Protein AF-A0A7S3I5K2-F1 (afdb_monomer_lite)

pLDDT: mean 86.51, std 17.01, range [34.19, 98.44]

Foldseek 3Di:
DDPDPPPPPPPPDPPQQLQAFPVPRHGAEPDDQRFWFAQPQPRDTHGQVVVQVQCPPCVPDFRADPPPRHGTDRDPGSVVGDTPVVSNVVSVVVVVVVVVVVVVD

InterPro domains:
  IPR001841 Zinc finger, RING-type [PS50089] (21-69)
  IPR001841 Zinc finger, RING-type [SM00184] (21-68)
  IPR013083 Zinc finger, RING/FYVE/PHD-type [G3DSA:3.30.40.10] (8-104)
  IPR017907 Zinc finger, RING-type, conserved site [PS00518] (42-51)
  IPR027370 Zinc finger, RING-type, eukaryotic [PF13445] (21-66)
  IPR052667 E3 ubiquitin-protein ligase RING-type [PTHR47156] (11-103)

Radius of gyration: 16.46 Å; chains: 1; bounding box: 39×43×44 Å

Secondary structure (DSSP, 8-state):
--------------TTGGGB-TTT-PBP-SSGGG-EEE-TTT--EEEHHHHHHHHHHTTTS-EE-TTT--EE---SSGGGSPB-HHHHHHHHHHHHHHHHHHHT-

Organism: NCBI:txid182087

Sequence (105 aa):
FRLEIVKSDHKRRNMFEELLCPTCGRQFANSGDLVPRLLPECGHTFCTKCLNEALLKDADQPFFCPEDNVECSRKETAEDFPRNFALIRLAERTIERQRKEQEEQ

Structure (mmCIF, N/CA/C/O backbone):
data_AF-A0A7S3I5K2-F1
#
_entry.id   AF-A0A7S3I5K2-F1
#
loop_
_atom_site.group_PDB
_atom_site.id
_atom_site.type_symbol
_atom_site.label_atom_id
_atom_site.label_alt_id
_atom_site.label_comp_id
_atom_site.label_asym_id
_atom_site.label_entity_id
_atom_site.label_seq_id
_atom_site.pdbx_PDB_ins_code
_atom_site.Cartn_x
_atom_site.Cartn_y
_atom_site.Cartn_z
_atom_site.occupancy
_atom_site.B_iso_or_equiv
_atom_site.auth_seq_id
_atom_site.auth_comp_id
_atom_site.auth_asym_id
_atom_site.auth_atom_id
_atom_site.pdbx_PDB_model_num
ATOM 1 N N . PHE A 1 1 ? -13.547 -32.711 -17.174 1.00 39.22 1 PHE A N 1
ATOM 2 C CA . PHE A 1 1 ? -12.503 -31.851 -16.588 1.00 39.22 1 PHE A CA 1
ATOM 3 C C . PHE A 1 1 ? -12.947 -31.436 -15.197 1.00 39.22 1 PHE A C 1
ATOM 5 O O . PHE A 1 1 ? -13.866 -30.640 -15.064 1.00 39.22 1 PHE A O 1
ATOM 12 N N . ARG A 1 2 ? -12.399 -32.085 -14.167 1.00 40.25 2 ARG A N 1
ATOM 13 C CA . ARG A 1 2 ? -12.717 -31.824 -12.761 1.00 40.25 2 ARG A CA 1
ATOM 14 C C . ARG A 1 2 ? -11.753 -30.737 -12.296 1.00 40.25 2 ARG A C 1
ATOM 16 O O . ARG A 1 2 ? -10.567 -31.011 -12.179 1.00 40.25 2 ARG A O 1
ATOM 23 N N . LEU A 1 3 ? -12.238 -29.509 -12.130 1.00 42.38 3 LEU A N 1
ATOM 24 C CA . LEU A 1 3 ? -11.456 -28.462 -11.479 1.00 42.38 3 LEU A CA 1
ATOM 25 C C . LEU A 1 3 ? -11.366 -28.836 -9.999 1.00 42.38 3 LEU A C 1
ATOM 27 O O . LEU A 1 3 ? -12.356 -28.779 -9.269 1.00 42.38 3 LEU A O 1
ATOM 31 N N . GLU A 1 4 ? -10.199 -29.313 -9.583 1.00 34.19 4 GLU A N 1
ATOM 32 C CA . GLU A 1 4 ? -9.879 -29.487 -8.175 1.00 34.19 4 GLU A CA 1
ATOM 33 C C . GLU A 1 4 ? -9.703 -28.095 -7.572 1.00 34.19 4 GLU A C 1
ATOM 35 O O . GLU A 1 4 ? -8.716 -27.405 -7.814 1.00 34.19 4 GLU A O 1
ATOM 40 N N . ILE A 1 5 ? -10.714 -27.653 -6.826 1.00 51.97 5 ILE A N 1
ATOM 41 C CA . ILE A 1 5 ? -10.616 -26.467 -5.983 1.00 51.97 5 ILE A CA 1
ATOM 42 C C . ILE A 1 5 ? -9.558 -26.790 -4.926 1.00 51.97 5 ILE A C 1
ATOM 44 O O . ILE A 1 5 ? -9.823 -27.531 -3.976 1.00 51.97 5 ILE A O 1
ATOM 48 N N . VAL A 1 6 ? -8.345 -26.276 -5.130 1.00 49.69 6 VAL A N 1
ATOM 49 C CA . VAL A 1 6 ? -7.274 -26.274 -4.132 1.00 49.69 6 VAL A CA 1
ATOM 50 C C . VAL A 1 6 ? -7.854 -25.657 -2.865 1.00 49.69 6 VAL A C 1
ATOM 52 O O . VAL A 1 6 ? -8.276 -24.500 -2.860 1.00 49.69 6 VAL A O 1
ATOM 55 N N . LYS A 1 7 ? -7.933 -26.457 -1.800 1.00 41.69 7 LYS A N 1
ATOM 56 C CA . LYS A 1 7 ? -8.318 -26.003 -0.465 1.00 41.69 7 LYS A CA 1
ATOM 57 C C . LYS A 1 7 ? -7.204 -25.097 0.046 1.00 41.69 7 LYS A C 1
ATOM 59 O O . LYS A 1 7 ? -6.307 -25.550 0.742 1.00 41.69 7 LYS A O 1
ATOM 64 N N . SER A 1 8 ? -7.218 -23.836 -0.368 1.00 44.41 8 SER A N 1
ATOM 65 C CA . SER A 1 8 ? -6.388 -22.819 0.255 1.00 44.41 8 SER A CA 1
ATOM 66 C C . SER A 1 8 ? -7.043 -22.503 1.592 1.00 44.41 8 SER A C 1
ATOM 68 O O . SER A 1 8 ? -8.186 -22.036 1.620 1.00 44.41 8 SER A O 1
ATOM 70 N N . ASP A 1 9 ? -6.361 -22.864 2.677 1.00 46.03 9 ASP A N 1
ATOM 71 C CA . ASP A 1 9 ? -6.742 -22.614 4.061 1.00 46.03 9 ASP A CA 1
ATOM 72 C C . ASP A 1 9 ? -7.090 -21.134 4.261 1.00 46.03 9 ASP A C 1
ATOM 74 O O . ASP A 1 9 ? -6.259 -20.309 4.636 1.00 46.03 9 ASP A O 1
ATOM 78 N N . HIS A 1 10 ? -8.358 -20.787 4.039 1.00 49.03 10 HIS A N 1
ATOM 79 C CA . HIS A 1 10 ? -8.939 -19.517 4.447 1.00 49.03 10 HIS A CA 1
ATOM 80 C C . HIS A 1 10 ? -9.128 -19.572 5.964 1.00 49.03 10 HIS A C 1
ATOM 82 O O . HIS A 1 10 ? -10.245 -19.627 6.484 1.00 49.03 10 HIS A O 1
ATOM 88 N N . LYS A 1 11 ? -7.998 -19.592 6.685 1.00 48.12 11 LYS A N 1
ATOM 89 C CA . LYS A 1 11 ? -7.897 -19.220 8.093 1.00 48.12 11 LYS A CA 1
ATOM 90 C C . LYS A 1 11 ? -8.768 -17.979 8.245 1.00 48.12 11 LYS A C 1
ATOM 92 O O . LYS A 1 11 ? -8.588 -17.043 7.474 1.00 48.12 11 LYS A O 1
ATOM 97 N N . ARG A 1 12 ? -9.765 -18.016 9.136 1.00 48.56 12 ARG A N 1
ATOM 98 C CA . ARG A 1 12 ? -10.659 -16.888 9.454 1.00 48.56 12 ARG A CA 1
ATOM 99 C C . ARG A 1 12 ? -9.797 -15.634 9.636 1.00 48.56 12 ARG A C 1
ATOM 101 O O . ARG A 1 12 ? -9.238 -15.435 10.711 1.00 48.56 12 ARG A O 1
ATOM 108 N N . ARG A 1 13 ? -9.621 -14.850 8.571 1.00 55.03 13 ARG A N 1
ATOM 109 C CA . ARG A 1 13 ? -8.807 -13.642 8.611 1.00 55.03 13 ARG A CA 1
ATOM 110 C C . ARG A 1 13 ? -9.603 -12.642 9.418 1.00 55.03 13 ARG A C 1
ATOM 112 O O . ARG A 1 13 ? -10.793 -12.431 9.168 1.00 55.03 13 ARG A O 1
ATOM 119 N N . ASN A 1 14 ? -8.972 -12.098 10.447 1.00 62.06 14 ASN A N 1
ATOM 120 C CA . ASN A 1 14 ? -9.540 -10.973 11.152 1.00 62.06 14 ASN A CA 1
ATOM 121 C C . ASN A 1 14 ? -9.669 -9.852 10.110 1.00 62.06 14 ASN A C 1
ATOM 123 O O . ASN A 1 14 ? -8.674 -9.487 9.497 1.00 62.06 14 ASN A O 1
ATOM 127 N N . MET A 1 15 ? -10.879 -9.343 9.856 1.00 64.50 15 MET A N 1
ATOM 128 C CA . MET A 1 15 ? -11.151 -8.347 8.798 1.00 64.50 15 MET A CA 1
ATOM 129 C C . MET A 1 15 ? -10.239 -7.107 8.896 1.00 64.50 15 MET A C 1
ATOM 131 O O . MET A 1 15 ? -10.025 -6.394 7.923 1.00 64.50 15 MET A O 1
ATOM 135 N N . PHE A 1 16 ? -9.680 -6.868 10.082 1.00 72.50 16 PHE A N 1
ATOM 136 C CA . PHE A 1 16 ? -8.755 -5.786 10.383 1.00 72.50 16 PHE A CA 1
ATOM 137 C C . PHE A 1 16 ? -7.321 -6.026 9.886 1.00 72.50 16 PHE A C 1
ATOM 139 O O . PHE A 1 16 ? -6.610 -5.051 9.669 1.00 72.50 16 PHE A O 1
ATOM 146 N N . GLU A 1 17 ? -6.893 -7.276 9.676 1.00 81.19 17 GLU A N 1
ATOM 147 C CA . GLU A 1 17 ? -5.545 -7.595 9.170 1.00 81.19 17 GLU A CA 1
ATOM 148 C C . GLU A 1 17 ? -5.341 -7.072 7.744 1.00 81.19 17 GLU A C 1
ATOM 150 O O . GLU A 1 17 ? -4.252 -6.619 7.409 1.00 81.19 17 GLU A O 1
ATOM 155 N N . GLU A 1 18 ? -6.402 -7.034 6.932 1.00 85.62 18 GLU A N 1
ATOM 156 C CA . GLU A 1 18 ? -6.363 -6.493 5.563 1.00 85.62 18 GLU A CA 1
ATOM 157 C C . GLU A 1 18 ? -6.170 -4.965 5.524 1.00 85.62 18 GLU A C 1
ATOM 159 O O . GLU A 1 18 ? -5.870 -4.397 4.475 1.00 85.62 18 GLU A O 1
ATOM 164 N N . LEU A 1 19 ? -6.328 -4.285 6.666 1.00 94.44 19 LEU A N 1
ATOM 165 C CA . LEU A 1 19 ? -6.104 -2.843 6.809 1.00 94.44 19 LEU A CA 1
ATOM 166 C C . LEU A 1 19 ? -4.703 -2.509 7.335 1.00 94.44 19 LEU A C 1
ATOM 168 O O . LEU A 1 19 ? -4.421 -1.338 7.609 1.00 94.44 19 LEU A O 1
ATOM 172 N N . LEU A 1 20 ? -3.837 -3.512 7.491 1.00 95.50 20 LEU A N 1
ATOM 173 C CA . LEU A 1 20 ? -2.459 -3.352 7.934 1.00 95.50 20 LEU A CA 1
ATOM 174 C C . LEU A 1 20 ? -1.503 -3.515 6.753 1.00 95.50 20 LEU A C 1
ATOM 176 O O . LEU A 1 20 ? -1.698 -4.350 5.876 1.00 95.50 20 LEU A O 1
ATOM 180 N N . CYS A 1 21 ? -0.422 -2.741 6.759 1.00 96.75 21 CYS A N 1
ATOM 181 C CA . CYS A 1 21 ? 0.675 -2.952 5.825 1.00 96.75 21 CYS A CA 1
ATOM 182 C C . CYS A 1 21 ? 1.324 -4.324 6.093 1.00 96.75 21 CYS A C 1
ATOM 184 O O . CYS A 1 21 ? 1.798 -4.532 7.214 1.00 96.75 21 CYS A O 1
ATOM 186 N N . PRO A 1 22 ? 1.438 -5.221 5.097 1.00 95.12 22 PRO A N 1
ATOM 187 C CA . PRO A 1 22 ? 1.997 -6.562 5.297 1.00 95.12 22 PRO A CA 1
ATOM 188 C C . PRO A 1 22 ? 3.479 -6.534 5.706 1.00 95.12 22 PRO A C 1
ATOM 190 O O . PRO A 1 22 ? 3.966 -7.460 6.346 1.00 95.12 22 PRO A O 1
ATOM 193 N N . THR A 1 23 ? 4.201 -5.448 5.405 1.00 95.06 23 THR A N 1
ATOM 194 C CA . THR A 1 23 ? 5.620 -5.294 5.763 1.00 95.06 23 THR A CA 1
ATOM 195 C C . THR A 1 23 ? 5.842 -4.801 7.192 1.00 95.06 23 THR A C 1
ATOM 197 O O . THR A 1 23 ? 6.726 -5.304 7.876 1.00 95.06 23 THR A O 1
ATOM 200 N N . CYS A 1 24 ? 5.087 -3.796 7.655 1.00 96.25 24 CYS A N 1
ATOM 201 C CA . CYS A 1 24 ? 5.326 -3.179 8.972 1.00 96.25 24 CYS A CA 1
ATOM 202 C C . CYS A 1 24 ? 4.210 -3.399 9.997 1.00 96.25 24 CYS A C 1
ATOM 204 O O . CYS A 1 24 ? 4.339 -2.938 11.128 1.00 96.25 24 CYS A O 1
ATOM 206 N N . GLY A 1 25 ? 3.100 -4.031 9.611 1.00 94.75 25 GLY A N 1
ATOM 207 C CA . GLY A 1 25 ? 1.948 -4.302 10.474 1.00 94.75 25 GLY A CA 1
ATOM 208 C C . GLY A 1 25 ? 1.180 -3.061 10.941 1.00 94.75 25 GLY A C 1
ATOM 209 O O . GLY A 1 25 ? 0.268 -3.181 11.753 1.00 94.75 25 GLY A O 1
ATOM 210 N N . ARG A 1 26 ? 1.530 -1.859 10.464 1.00 95.62 26 ARG A N 1
ATOM 211 C CA . ARG A 1 26 ? 0.845 -0.613 10.836 1.00 95.62 26 ARG A CA 1
ATOM 212 C C . ARG A 1 26 ? -0.395 -0.399 9.982 1.00 95.62 26 ARG A C 1
ATOM 214 O O . ARG A 1 26 ? -0.383 -0.696 8.788 1.00 95.62 26 ARG A O 1
ATOM 221 N N . GLN A 1 27 ? -1.433 0.155 10.599 1.00 95.62 27 GLN A N 1
ATOM 222 C CA . GLN A 1 27 ? -2.693 0.453 9.932 1.00 95.62 27 GLN A CA 1
ATOM 223 C C . GLN A 1 27 ? -2.512 1.512 8.845 1.00 95.62 27 GLN A C 1
ATOM 225 O O . GLN A 1 27 ? -1.788 2.492 9.032 1.00 95.62 27 GLN A O 1
ATOM 230 N N . PHE A 1 28 ? -3.169 1.307 7.707 1.00 97.44 28 PHE A N 1
ATOM 231 C CA . PHE A 1 28 ? -3.174 2.276 6.620 1.00 97.44 28 PHE A CA 1
ATOM 232 C C . PHE A 1 28 ? -3.869 3.582 7.019 1.00 97.44 28 PHE A C 1
ATOM 234 O O . PHE A 1 28 ? -4.796 3.595 7.827 1.00 97.44 28 PHE A O 1
ATOM 241 N N . ALA A 1 29 ? -3.439 4.683 6.406 1.00 96.31 29 ALA A N 1
ATOM 242 C CA . ALA A 1 29 ? -4.013 6.010 6.605 1.00 96.31 29 ALA A CA 1
ATOM 243 C C . ALA A 1 29 ? -4.160 6.756 5.272 1.00 96.31 29 ALA A C 1
ATOM 245 O O . ALA A 1 29 ? -3.606 6.361 4.250 1.00 96.31 29 ALA A O 1
ATOM 246 N N . ASN A 1 30 ? -4.888 7.871 5.273 1.00 96.88 30 ASN A N 1
ATOM 247 C CA . ASN A 1 30 ? -5.054 8.725 4.090 1.00 96.88 30 ASN A CA 1
ATOM 248 C C . ASN A 1 30 ? -3.891 9.721 3.884 1.00 96.88 30 ASN A C 1
ATOM 250 O O . ASN A 1 30 ? -3.852 10.467 2.904 1.00 96.88 30 ASN A O 1
ATOM 254 N N . SER A 1 31 ? -2.921 9.761 4.797 1.00 96.00 31 SER A N 1
ATOM 255 C CA . SER A 1 31 ? -1.824 10.728 4.749 1.00 96.00 31 SER A CA 1
ATOM 256 C C . SER A 1 31 ? -0.495 10.157 5.248 1.00 96.00 31 SER A C 1
ATOM 258 O O . SER A 1 31 ? -0.445 9.186 6.006 1.00 96.00 31 SER A O 1
ATOM 260 N N . GLY A 1 32 ? 0.592 10.765 4.765 1.00 96.19 32 GLY A N 1
ATOM 261 C CA . GLY A 1 32 ? 1.968 10.448 5.147 1.00 96.19 32 GLY A CA 1
ATOM 262 C C . GLY A 1 32 ? 2.442 9.044 4.757 1.00 96.19 32 GLY A C 1
ATOM 263 O O . GLY A 1 32 ? 2.012 8.452 3.764 1.00 96.19 32 GLY A O 1
ATOM 264 N N . ASP A 1 33 ? 3.337 8.513 5.587 1.00 97.81 33 ASP A N 1
ATOM 265 C CA . ASP A 1 33 ? 4.034 7.234 5.407 1.00 97.81 33 ASP A CA 1
ATOM 266 C C . ASP A 1 33 ? 3.116 6.013 5.329 1.00 97.81 33 ASP A C 1
ATOM 268 O O . ASP A 1 33 ? 3.521 4.967 4.821 1.00 97.81 33 ASP A O 1
ATOM 272 N N . LEU A 1 34 ? 1.903 6.134 5.870 1.00 98.00 34 LEU A N 1
ATOM 273 C CA . LEU A 1 34 ? 0.922 5.058 5.989 1.00 98.00 34 LEU A CA 1
ATOM 274 C C . LEU A 1 34 ? -0.077 5.028 4.826 1.00 98.00 34 LEU A C 1
ATOM 276 O O . LEU A 1 34 ? -0.975 4.188 4.832 1.00 98.00 34 LEU A O 1
ATOM 280 N N . VAL A 1 35 ? 0.077 5.899 3.819 1.00 98.44 35 VAL A N 1
ATOM 281 C CA . VAL A 1 35 ? -0.758 5.845 2.611 1.00 98.44 35 VAL A CA 1
ATOM 282 C C . VAL A 1 35 ? -0.553 4.506 1.897 1.00 98.44 35 VAL A C 1
ATOM 284 O O . VAL A 1 35 ? 0.584 4.183 1.553 1.00 98.44 35 VAL A O 1
ATOM 287 N N . PRO A 1 36 ? -1.617 3.720 1.657 1.00 98.19 36 PRO A N 1
ATOM 288 C CA . PRO A 1 36 ? -1.522 2.462 0.932 1.00 98.19 36 PRO A CA 1
ATOM 289 C C . PRO A 1 36 ? -1.284 2.713 -0.562 1.00 98.19 36 PRO A C 1
ATOM 291 O O . PRO A 1 36 ? -2.066 3.406 -1.221 1.00 98.19 36 PRO A O 1
ATOM 294 N N . ARG A 1 37 ? -0.220 2.119 -1.097 1.00 98.12 37 ARG A N 1
ATOM 295 C CA . ARG A 1 37 ? 0.225 2.167 -2.491 1.00 98.12 37 ARG A CA 1
ATOM 296 C C . ARG A 1 37 ? 0.061 0.801 -3.137 1.00 98.12 37 ARG A C 1
ATOM 298 O O . ARG A 1 37 ? 0.561 -0.193 -2.618 1.00 98.12 37 ARG A O 1
ATOM 305 N N . LEU A 1 38 ? -0.672 0.780 -4.242 1.00 97.75 38 LEU A N 1
ATOM 306 C CA . LEU A 1 38 ? -1.029 -0.416 -4.990 1.00 97.75 38 LEU A CA 1
ATOM 307 C C . LEU A 1 38 ? 0.018 -0.682 -6.073 1.00 97.75 38 LEU A C 1
ATOM 309 O O . LEU A 1 38 ? 0.297 0.209 -6.875 1.00 97.75 38 LEU A O 1
ATOM 313 N N . LEU A 1 39 ? 0.538 -1.906 -6.128 1.00 97.06 39 LEU A N 1
ATOM 314 C CA . LEU A 1 39 ? 1.335 -2.400 -7.251 1.00 97.06 39 LEU A CA 1
ATOM 315 C C . LEU A 1 39 ? 0.386 -2.853 -8.375 1.00 97.06 39 LEU A C 1
ATOM 317 O O . LEU A 1 39 ? -0.357 -3.813 -8.164 1.00 97.06 39 LEU A O 1
ATOM 321 N N . PRO A 1 40 ? 0.343 -2.185 -9.544 1.00 96.38 40 PRO A N 1
ATOM 322 C CA . PRO A 1 40 ? -0.625 -2.506 -10.597 1.00 96.38 40 PRO A CA 1
ATOM 323 C C . PRO A 1 40 ? -0.486 -3.914 -11.183 1.00 96.38 40 PRO A C 1
ATOM 325 O O . PRO A 1 40 ? -1.478 -4.478 -11.636 1.00 96.38 40 PRO A O 1
ATOM 328 N N . GLU A 1 41 ? 0.724 -4.471 -11.187 1.00 95.69 41 GLU A N 1
ATOM 329 C CA . GLU A 1 41 ? 1.032 -5.751 -11.826 1.00 95.69 41 GLU A CA 1
ATOM 330 C C . GLU A 1 41 ? 0.486 -6.956 -11.047 1.00 95.69 41 GLU A C 1
ATOM 332 O O . GLU A 1 41 ? 0.096 -7.946 -11.663 1.00 95.69 41 GLU A O 1
ATOM 337 N N . CYS A 1 42 ? 0.413 -6.870 -9.714 1.00 95.56 42 CYS A N 1
ATOM 338 C CA . CYS A 1 42 ? -0.042 -7.973 -8.858 1.00 95.56 42 CYS A CA 1
ATOM 339 C C . CYS A 1 42 ? -1.211 -7.631 -7.921 1.00 95.56 42 CYS A C 1
ATOM 341 O O . CYS A 1 42 ? -1.870 -8.526 -7.400 1.00 95.56 42 CYS A O 1
ATOM 343 N N . GLY A 1 43 ? -1.507 -6.348 -7.705 1.00 95.31 43 GLY A N 1
ATOM 344 C CA . GLY A 1 43 ? -2.601 -5.901 -6.840 1.00 95.31 43 GLY A CA 1
ATOM 345 C C . GLY A 1 43 ? -2.273 -5.856 -5.342 1.00 95.31 43 GLY A C 1
ATOM 346 O O . GLY A 1 43 ? -3.118 -5.431 -4.549 1.00 95.31 43 GLY A O 1
ATOM 347 N N . HIS A 1 44 ? -1.058 -6.233 -4.936 1.00 96.81 44 HIS A N 1
ATOM 348 C CA . HIS A 1 44 ? -0.608 -6.112 -3.548 1.00 96.81 44 HIS A CA 1
ATOM 349 C C . HIS A 1 44 ? -0.423 -4.647 -3.142 1.00 96.81 44 HIS A C 1
ATOM 351 O O . HIS A 1 44 ? -0.157 -3.768 -3.969 1.00 96.81 44 HIS A O 1
ATOM 357 N N . THR A 1 45 ? -0.617 -4.365 -1.853 1.00 97.50 45 THR A N 1
ATOM 358 C CA . THR A 1 45 ? -0.631 -2.997 -1.330 1.00 97.50 45 THR A CA 1
ATOM 359 C C . THR A 1 45 ? 0.290 -2.845 -0.126 1.00 97.50 45 THR A C 1
ATOM 361 O O . THR A 1 45 ? 0.160 -3.552 0.869 1.00 97.50 45 THR A O 1
ATOM 364 N N . PHE A 1 46 ? 1.167 -1.844 -0.179 1.00 97.75 46 PHE A N 1
ATOM 365 C CA . PHE A 1 46 ? 2.139 -1.531 0.872 1.00 97.75 46 PHE A CA 1
ATOM 366 C C . PHE A 1 46 ? 1.994 -0.077 1.303 1.00 97.75 46 PHE A C 1
ATOM 368 O O . PHE A 1 46 ? 1.482 0.747 0.552 1.00 97.75 46 PHE A O 1
ATOM 375 N N . CYS A 1 47 ? 2.442 0.284 2.504 1.00 98.44 47 CYS A N 1
ATOM 376 C CA . CYS A 1 47 ? 2.461 1.698 2.869 1.00 98.44 47 CYS A CA 1
ATOM 377 C C . CYS A 1 47 ? 3.603 2.438 2.152 1.00 98.44 47 CYS A C 1
ATOM 379 O O . CYS A 1 47 ? 4.647 1.842 1.882 1.00 98.44 47 CYS A O 1
ATOM 381 N N . THR A 1 48 ? 3.422 3.734 1.880 1.00 98.31 48 THR A N 1
ATOM 382 C CA . THR A 1 48 ? 4.405 4.593 1.193 1.00 98.31 48 THR A CA 1
ATOM 383 C C . THR A 1 48 ? 5.821 4.423 1.743 1.00 98.31 48 THR A C 1
ATOM 385 O O . THR A 1 48 ? 6.753 4.228 0.968 1.00 98.31 48 THR A O 1
ATOM 388 N N . LYS A 1 49 ? 5.997 4.423 3.073 1.00 98.06 49 LYS A N 1
ATOM 389 C CA . LYS A 1 49 ? 7.327 4.260 3.680 1.00 98.06 49 LYS A CA 1
ATOM 390 C C . LYS A 1 49 ? 7.965 2.912 3.340 1.00 98.06 49 LYS A C 1
ATOM 392 O O . LYS A 1 49 ? 9.106 2.882 2.895 1.00 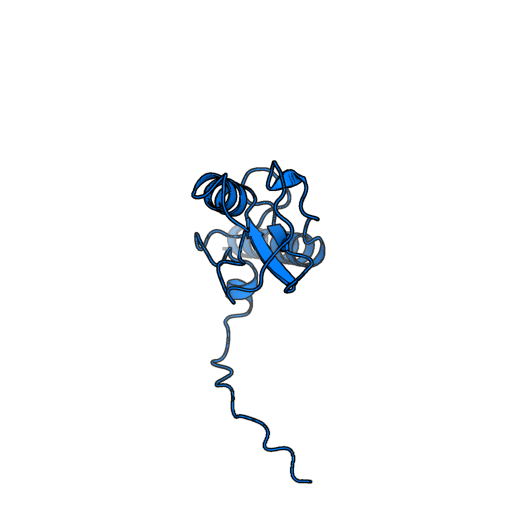98.06 49 LYS A O 1
ATOM 397 N N . CYS A 1 50 ? 7.241 1.810 3.538 1.00 97.81 50 CYS A N 1
ATOM 398 C CA . CYS A 1 50 ? 7.784 0.476 3.273 1.00 97.81 50 CYS A CA 1
ATOM 399 C C . CYS A 1 50 ? 8.075 0.267 1.787 1.00 97.81 50 CYS A C 1
ATOM 401 O O . CYS A 1 50 ? 9.057 -0.386 1.449 1.00 97.81 50 CYS A O 1
ATOM 403 N N . LEU A 1 51 ? 7.255 0.844 0.906 1.00 96.44 51 LEU A N 1
ATOM 404 C CA . LEU A 1 51 ? 7.496 0.766 -0.528 1.00 96.44 51 LEU A CA 1
ATOM 405 C C . LEU A 1 51 ? 8.727 1.591 -0.937 1.00 96.44 51 LEU A C 1
ATOM 407 O O . LEU A 1 51 ? 9.555 1.087 -1.686 1.00 96.44 51 LEU A O 1
ATOM 411 N N . ASN A 1 52 ? 8.916 2.794 -0.385 1.00 96.38 52 ASN A N 1
ATOM 412 C CA . ASN A 1 52 ? 10.132 3.588 -0.602 1.00 96.38 52 ASN A CA 1
ATOM 413 C C . ASN A 1 52 ? 11.388 2.846 -0.114 1.00 96.38 52 ASN A C 1
ATOM 415 O O . ASN A 1 52 ? 12.377 2.757 -0.836 1.00 96.38 52 ASN A O 1
ATOM 419 N N . GLU A 1 53 ? 11.341 2.243 1.076 1.00 95.25 53 GLU A N 1
ATOM 420 C CA . GLU A 1 53 ? 12.438 1.415 1.593 1.00 95.25 53 GLU A CA 1
ATOM 421 C C . GLU A 1 53 ? 12.737 0.204 0.694 1.00 95.25 53 GLU A C 1
ATOM 423 O O . GLU A 1 53 ? 13.899 -0.168 0.540 1.00 95.25 53 GLU A O 1
ATOM 428 N N . ALA A 1 54 ? 11.714 -0.411 0.091 1.00 93.00 54 ALA A N 1
ATOM 429 C CA . ALA A 1 54 ? 11.892 -1.522 -0.840 1.00 93.00 54 ALA A CA 1
ATOM 430 C C . ALA A 1 54 ? 12.525 -1.068 -2.166 1.00 93.00 54 ALA A C 1
ATOM 432 O O . ALA A 1 54 ? 13.429 -1.731 -2.668 1.00 93.00 54 ALA A O 1
ATOM 433 N N . LEU A 1 55 ? 12.114 0.087 -2.699 1.00 92.56 55 LEU A N 1
ATOM 434 C CA . LEU A 1 55 ? 12.695 0.661 -3.918 1.00 92.56 55 LEU A CA 1
ATOM 435 C C . LEU A 1 55 ? 14.181 1.017 -3.739 1.00 92.56 55 LEU A C 1
ATOM 437 O O . LEU A 1 55 ? 14.961 0.846 -4.676 1.00 92.56 55 LEU A O 1
ATOM 441 N N . LEU A 1 56 ? 14.584 1.453 -2.539 1.00 91.44 56 LEU A N 1
ATOM 442 C CA . LEU A 1 56 ? 15.964 1.842 -2.224 1.00 91.44 56 LEU A CA 1
ATOM 443 C C . LEU A 1 56 ? 16.951 0.672 -2.123 1.00 91.44 56 LEU A C 1
ATOM 445 O O . LEU A 1 56 ? 18.148 0.888 -2.301 1.00 91.44 56 LEU A O 1
ATOM 449 N N . LYS A 1 57 ? 16.490 -0.544 -1.804 1.00 85.12 57 LYS A N 1
ATOM 450 C CA . LYS A 1 57 ? 17.388 -1.671 -1.494 1.00 85.12 57 LYS A CA 1
ATOM 451 C C . LYS A 1 57 ? 18.202 -2.158 -2.690 1.00 85.12 57 LYS A C 1
ATOM 453 O O . LYS A 1 57 ? 19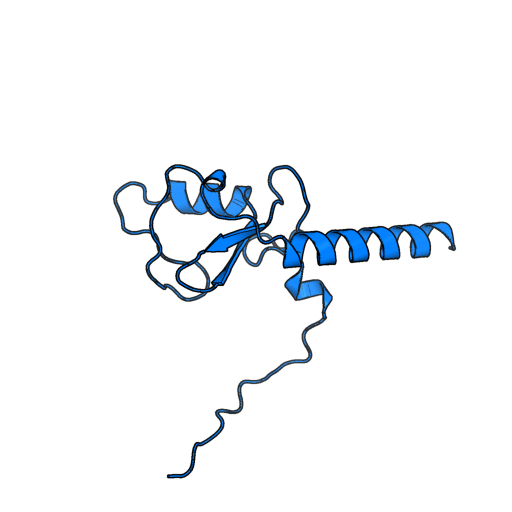.330 -2.584 -2.483 1.00 85.12 57 LYS A O 1
ATOM 458 N N . ASP A 1 58 ? 17.683 -2.015 -3.909 1.00 78.31 58 ASP A N 1
ATOM 459 C CA . ASP A 1 58 ? 18.327 -2.545 -5.115 1.00 78.31 58 ASP A CA 1
ATOM 460 C C . ASP A 1 58 ? 18.112 -1.620 -6.321 1.00 78.31 58 ASP A C 1
ATOM 462 O O . ASP A 1 58 ? 17.392 -1.965 -7.254 1.00 78.31 58 ASP A O 1
ATOM 466 N N . ALA A 1 59 ? 18.690 -0.415 -6.300 1.00 75.75 59 ALA A N 1
ATOM 467 C CA . ALA A 1 59 ? 18.463 0.611 -7.330 1.00 75.75 59 ALA A CA 1
ATOM 468 C C . ALA A 1 59 ? 18.753 0.143 -8.776 1.00 75.75 59 ALA A C 1
ATOM 470 O O . ALA A 1 59 ? 18.079 0.592 -9.701 1.00 75.75 59 ALA A O 1
ATOM 471 N N . ASP A 1 60 ? 19.682 -0.803 -8.953 1.00 80.06 60 ASP A N 1
ATOM 472 C CA . ASP A 1 60 ? 20.132 -1.307 -10.260 1.00 80.06 60 ASP A CA 1
ATOM 473 C C . ASP A 1 60 ? 19.467 -2.630 -10.691 1.00 80.06 60 ASP A C 1
ATOM 475 O O . ASP A 1 60 ? 19.906 -3.264 -11.653 1.00 80.06 60 ASP A O 1
ATOM 479 N N . GLN A 1 61 ? 18.434 -3.100 -9.981 1.00 84.25 61 GLN A N 1
ATOM 480 C CA . GLN A 1 61 ? 17.738 -4.356 -10.295 1.00 84.25 61 GLN A CA 1
ATOM 481 C C . GLN A 1 61 ? 16.250 -4.142 -10.607 1.00 84.25 61 GLN A C 1
ATOM 483 O O . GLN A 1 61 ? 15.646 -3.165 -10.144 1.00 84.25 61 GLN A O 1
ATOM 488 N N . PRO A 1 62 ? 15.618 -5.058 -11.365 1.00 87.69 62 PRO A N 1
ATOM 489 C CA . PRO A 1 62 ? 14.165 -5.086 -11.483 1.00 87.69 62 PRO A CA 1
ATOM 490 C C . PRO A 1 62 ? 13.516 -5.129 -10.094 1.00 87.69 62 PRO A C 1
ATOM 492 O O . PRO A 1 62 ? 14.038 -5.734 -9.157 1.00 87.69 62 PRO A O 1
ATOM 495 N N . PHE A 1 63 ? 12.411 -4.405 -9.940 1.00 92.94 63 PHE A N 1
ATOM 496 C CA . PHE A 1 63 ? 11.682 -4.353 -8.680 1.00 92.94 63 PHE A CA 1
ATOM 497 C C . PHE A 1 63 ? 10.659 -5.487 -8.655 1.00 92.94 63 PHE A C 1
ATOM 499 O O . PHE A 1 63 ? 9.853 -5.613 -9.571 1.00 92.94 63 PHE A O 1
ATOM 506 N N . PHE A 1 64 ? 10.680 -6.299 -7.602 1.00 93.56 64 PHE A N 1
ATOM 507 C CA . PHE A 1 64 ? 9.732 -7.392 -7.412 1.00 93.56 64 PHE A CA 1
ATOM 508 C C . PHE A 1 64 ? 8.834 -7.110 -6.215 1.00 93.56 64 PHE A C 1
ATOM 510 O O . PHE A 1 64 ? 9.277 -6.563 -5.201 1.00 93.56 64 PHE A O 1
ATOM 517 N N . CYS A 1 65 ? 7.569 -7.505 -6.323 1.00 93.38 65 CYS A N 1
ATOM 518 C CA . CYS A 1 65 ? 6.637 -7.427 -5.214 1.00 93.38 65 CYS A CA 1
ATOM 519 C C . CYS A 1 65 ? 7.140 -8.270 -4.022 1.00 93.38 65 CYS A C 1
ATOM 521 O O . CYS A 1 65 ? 7.402 -9.462 -4.191 1.00 93.38 65 CYS A O 1
ATOM 523 N N . PRO A 1 66 ? 7.215 -7.703 -2.803 1.00 90.81 66 PRO A N 1
ATOM 524 C CA . PRO A 1 66 ? 7.659 -8.436 -1.615 1.00 90.81 66 PRO A CA 1
ATOM 525 C C . PRO A 1 66 ? 6.764 -9.609 -1.180 1.00 90.81 66 PRO A C 1
ATOM 527 O O . PRO A 1 66 ? 7.201 -10.416 -0.362 1.00 90.81 66 PRO A O 1
ATOM 530 N N . GLU A 1 67 ? 5.515 -9.681 -1.654 1.00 92.50 67 GLU A N 1
ATOM 531 C CA . GLU A 1 67 ? 4.557 -10.726 -1.259 1.00 92.50 67 GLU A CA 1
ATOM 532 C C . GLU A 1 67 ? 4.572 -11.941 -2.193 1.00 92.50 67 GLU A C 1
ATOM 534 O O . GLU A 1 67 ? 4.569 -13.075 -1.715 1.00 92.50 67 GLU A O 1
ATOM 539 N N . ASP A 1 68 ? 4.609 -11.729 -3.510 1.00 93.38 68 ASP A N 1
ATOM 540 C CA . ASP A 1 68 ? 4.467 -12.799 -4.507 1.00 93.38 68 ASP A CA 1
ATOM 541 C C . ASP A 1 68 ? 5.625 -12.886 -5.517 1.00 93.38 68 ASP A C 1
ATOM 543 O O . ASP A 1 68 ? 5.612 -13.759 -6.385 1.00 93.38 68 ASP A O 1
ATOM 547 N N . ASN A 1 69 ? 6.648 -12.032 -5.385 1.00 92.00 69 ASN A N 1
ATOM 548 C CA . ASN A 1 69 ? 7.798 -11.924 -6.290 1.00 92.00 69 ASN A CA 1
ATOM 549 C C . ASN A 1 69 ? 7.431 -11.682 -7.766 1.00 92.00 69 ASN A C 1
ATOM 551 O O . ASN A 1 69 ? 8.228 -11.982 -8.655 1.00 92.00 69 ASN A O 1
ATOM 555 N N . VAL A 1 70 ? 6.251 -11.126 -8.053 1.00 94.88 70 VAL A N 1
ATOM 556 C CA . VAL A 1 70 ? 5.917 -10.670 -9.408 1.00 94.88 70 VAL A CA 1
ATOM 557 C C . VAL A 1 70 ? 6.765 -9.443 -9.746 1.00 94.88 70 VAL A C 1
ATOM 559 O O . VAL A 1 70 ? 6.917 -8.540 -8.922 1.00 94.88 70 VAL A O 1
ATOM 562 N N . GLU A 1 71 ? 7.333 -9.409 -10.953 1.00 93.94 71 GLU A N 1
ATOM 563 C CA . GLU A 1 71 ? 8.065 -8.244 -11.457 1.00 93.94 71 GLU A CA 1
ATOM 564 C C . GLU A 1 71 ? 7.106 -7.058 -11.620 1.00 93.94 71 GLU A C 1
ATOM 566 O O . GLU A 1 71 ? 6.075 -7.155 -12.287 1.00 93.94 71 GLU A O 1
ATOM 571 N N . CYS A 1 72 ? 7.443 -5.935 -10.997 1.00 92.44 72 CYS A N 1
ATOM 572 C CA . CYS A 1 72 ? 6.658 -4.711 -11.022 1.00 92.44 72 CYS A CA 1
ATOM 573 C C . CYS A 1 72 ? 7.453 -3.589 -11.689 1.00 92.44 72 CYS A C 1
ATOM 575 O O . CYS A 1 72 ? 8.677 -3.496 -11.559 1.00 92.44 72 CYS A O 1
ATOM 577 N N . SER A 1 73 ? 6.750 -2.675 -12.360 1.00 91.62 73 SER A N 1
ATOM 578 C CA . SER A 1 73 ? 7.383 -1.506 -12.966 1.00 91.62 73 SER A CA 1
ATOM 579 C C . SER A 1 73 ? 8.015 -0.635 -11.881 1.00 91.62 73 SER A C 1
ATOM 581 O O . SER A 1 73 ? 7.306 0.040 -11.129 1.00 91.62 73 SER A O 1
ATOM 583 N N . ARG A 1 74 ? 9.352 -0.615 -11.810 1.00 90.44 74 ARG A N 1
ATOM 584 C CA . ARG A 1 74 ? 10.093 0.245 -10.880 1.00 90.44 74 ARG A CA 1
ATOM 585 C C . ARG A 1 74 ? 9.708 1.712 -11.101 1.00 90.44 74 ARG A C 1
ATOM 587 O O . ARG A 1 74 ? 9.654 2.189 -12.235 1.00 90.44 74 ARG A O 1
ATOM 594 N N . LYS A 1 75 ? 9.453 2.421 -10.003 1.00 91.94 75 LYS A N 1
ATOM 595 C CA . LYS A 1 75 ? 9.250 3.875 -9.973 1.00 91.94 75 LYS A CA 1
ATOM 596 C C . LYS A 1 75 ? 10.379 4.538 -9.193 1.00 91.94 75 LYS A C 1
ATOM 598 O O . LYS A 1 75 ? 11.087 3.859 -8.451 1.00 91.94 75 LYS A O 1
ATOM 603 N N . GLU A 1 76 ? 10.533 5.847 -9.370 1.00 90.62 76 GLU A N 1
ATOM 604 C CA . GLU A 1 76 ? 11.505 6.635 -8.606 1.00 90.62 76 GLU A CA 1
ATOM 605 C C . GLU A 1 76 ? 11.090 6.724 -7.137 1.00 90.62 76 GLU A C 1
ATOM 607 O O . GLU A 1 76 ? 11.924 6.578 -6.246 1.00 90.62 76 GLU A O 1
ATOM 612 N N . THR A 1 77 ? 9.790 6.904 -6.888 1.00 94.12 77 THR A N 1
ATOM 613 C CA . THR A 1 77 ? 9.229 7.021 -5.542 1.00 94.12 77 THR A CA 1
ATOM 614 C C . THR A 1 77 ? 7.980 6.158 -5.371 1.00 94.12 77 THR A C 1
ATOM 616 O O . THR A 1 77 ? 7.270 5.830 -6.325 1.00 94.12 77 THR A O 1
ATOM 619 N N . ALA A 1 78 ? 7.664 5.792 -4.129 1.00 95.94 78 ALA A N 1
ATOM 620 C CA . ALA A 1 78 ? 6.423 5.101 -3.789 1.00 95.94 78 ALA A CA 1
ATOM 621 C C . ALA A 1 78 ? 5.180 5.944 -4.122 1.00 95.94 78 ALA A C 1
ATOM 623 O O . ALA A 1 78 ? 4.087 5.413 -4.321 1.00 95.94 78 ALA A O 1
ATOM 624 N N . GLU A 1 79 ? 5.325 7.266 -4.168 1.00 97.06 79 GLU A N 1
ATOM 625 C CA . GLU A 1 79 ? 4.274 8.224 -4.466 1.00 97.06 79 GLU A CA 1
ATOM 626 C C . GLU A 1 79 ? 3.725 8.099 -5.887 1.00 97.06 79 GLU A C 1
ATOM 628 O O . GLU A 1 79 ? 2.532 8.366 -6.081 1.00 97.06 79 GLU A O 1
ATOM 633 N N . ASP A 1 80 ? 4.564 7.637 -6.815 1.00 96.25 80 ASP A N 1
ATOM 634 C CA . ASP A 1 80 ? 4.235 7.374 -8.218 1.00 96.25 80 ASP A CA 1
ATOM 635 C C . ASP A 1 80 ? 3.330 6.148 -8.391 1.00 96.25 80 ASP A C 1
ATOM 637 O O . ASP A 1 80 ? 2.693 5.972 -9.434 1.00 96.25 80 ASP A O 1
ATOM 641 N N . PHE A 1 81 ? 3.241 5.295 -7.367 1.00 96.88 81 PHE A N 1
ATOM 642 C CA . PHE A 1 81 ? 2.276 4.208 -7.343 1.00 96.88 81 PHE A CA 1
ATOM 643 C C . PHE A 1 81 ? 0.884 4.724 -6.948 1.00 96.88 81 PHE A C 1
ATOM 645 O O . PHE A 1 81 ? 0.738 5.568 -6.047 1.00 96.88 81 PHE A O 1
ATOM 652 N N . PRO A 1 82 ? -0.182 4.207 -7.585 1.00 97.75 82 PRO A N 1
ATOM 653 C CA . PRO A 1 82 ? -1.540 4.633 -7.293 1.00 97.75 82 PRO A CA 1
ATOM 654 C C . PRO A 1 82 ? -1.904 4.360 -5.831 1.00 97.75 82 PRO A C 1
ATOM 656 O O . PRO A 1 82 ? -1.561 3.327 -5.253 1.00 97.75 82 PRO A O 1
ATOM 659 N N . ARG A 1 83 ? -2.638 5.293 -5.220 1.00 98.19 83 ARG A N 1
ATOM 660 C CA . ARG A 1 83 ? -3.208 5.078 -3.886 1.00 98.19 83 ARG A CA 1
ATOM 661 C C . ARG A 1 83 ? -4.316 4.035 -3.957 1.00 98.19 83 ARG A C 1
ATOM 663 O O . ARG A 1 83 ? -5.173 4.102 -4.839 1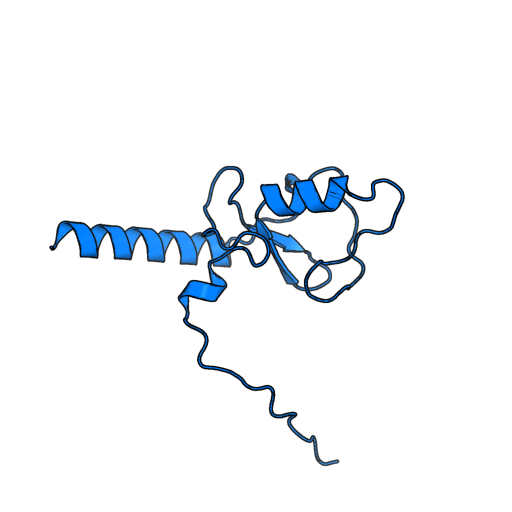.00 98.19 83 ARG A O 1
ATOM 670 N N . ASN A 1 84 ? -4.380 3.147 -2.972 1.00 97.75 84 ASN A N 1
ATOM 671 C CA . ASN A 1 84 ? -5.513 2.240 -2.829 1.00 97.75 84 ASN A CA 1
ATOM 672 C C . ASN A 1 84 ? -6.659 2.929 -2.063 1.00 97.75 84 ASN A C 1
ATOM 674 O O . ASN A 1 84 ? -6.802 2.789 -0.848 1.00 97.75 84 ASN A O 1
ATOM 678 N N . PHE A 1 85 ? -7.489 3.696 -2.777 1.00 97.56 85 PHE A N 1
ATOM 679 C CA . PHE A 1 85 ? -8.614 4.428 -2.177 1.00 97.56 85 PHE A CA 1
ATOM 680 C C . PHE A 1 85 ? -9.654 3.525 -1.500 1.00 97.56 85 PHE A C 1
ATOM 682 O O . PHE A 1 85 ? -10.355 3.989 -0.600 1.00 97.56 85 PHE A O 1
ATOM 689 N N . ALA A 1 86 ? -9.766 2.254 -1.904 1.00 96.00 86 ALA A N 1
ATOM 690 C CA . ALA A 1 86 ? -10.662 1.307 -1.248 1.00 96.00 86 ALA A CA 1
ATOM 691 C C . ALA A 1 86 ? -10.192 1.025 0.187 1.00 96.00 86 ALA A C 1
ATOM 693 O O . ALA A 1 86 ? -10.972 1.194 1.125 1.00 96.00 86 ALA A O 1
ATOM 694 N N . LEU A 1 87 ? -8.906 0.703 0.366 1.00 96.06 87 LEU A N 1
ATOM 695 C CA . LEU A 1 87 ? -8.323 0.482 1.693 1.00 96.06 87 LEU A CA 1
ATOM 696 C C . LEU A 1 87 ? -8.303 1.754 2.542 1.00 96.06 87 LEU A C 1
ATOM 698 O O . LEU A 1 87 ? -8.601 1.674 3.728 1.00 96.06 87 LEU A O 1
ATOM 702 N N . ILE A 1 88 ? -8.049 2.927 1.947 1.00 96.75 88 ILE A N 1
ATOM 703 C CA . ILE A 1 88 ? -8.127 4.212 2.667 1.00 96.75 88 ILE A CA 1
ATOM 704 C C . ILE A 1 88 ? -9.518 4.398 3.282 1.00 96.75 88 ILE A C 1
ATOM 706 O O . ILE A 1 88 ? -9.636 4.610 4.486 1.00 96.75 88 ILE A O 1
ATOM 710 N N . ARG A 1 89 ? -10.579 4.257 2.478 1.00 96.38 89 ARG A N 1
ATOM 711 C CA . ARG A 1 89 ? -11.961 4.446 2.950 1.00 96.38 89 ARG A CA 1
ATOM 712 C C . ARG A 1 89 ? -12.349 3.438 4.029 1.00 96.38 89 ARG A C 1
ATOM 714 O O . ARG A 1 89 ? -13.113 3.774 4.932 1.00 96.38 89 ARG A O 1
ATOM 721 N N . LEU A 1 90 ? -11.873 2.198 3.923 1.00 94.69 90 LEU A N 1
ATOM 722 C CA . LEU A 1 90 ? -12.128 1.168 4.930 1.00 94.69 90 LEU A CA 1
ATOM 723 C C . LEU A 1 90 ? -11.352 1.438 6.226 1.00 94.69 90 LEU A C 1
ATOM 725 O O . LEU A 1 90 ? -11.929 1.321 7.304 1.00 94.69 90 LEU A O 1
ATOM 729 N N . ALA A 1 91 ? -10.087 1.853 6.132 1.00 93.88 91 ALA A N 1
ATOM 730 C CA . ALA A 1 91 ? -9.269 2.216 7.285 1.00 93.88 91 ALA A CA 1
ATOM 731 C C . ALA A 1 91 ? -9.856 3.412 8.047 1.00 93.88 91 ALA A C 1
ATOM 733 O O . ALA A 1 91 ? -10.025 3.335 9.261 1.00 93.88 91 ALA A O 1
ATOM 734 N N . GLU A 1 92 ? -10.264 4.470 7.342 1.00 94.44 92 GLU A N 1
ATOM 735 C CA . GLU A 1 92 ? -10.908 5.644 7.945 1.00 94.44 92 GLU A CA 1
ATOM 736 C C . GLU A 1 92 ? -12.189 5.275 8.706 1.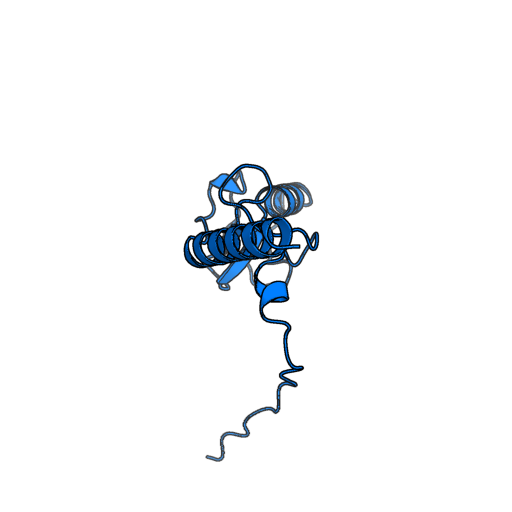00 94.44 92 GLU A C 1
ATOM 738 O O . GLU A 1 92 ? -12.368 5.678 9.854 1.00 94.44 92 GLU A O 1
ATOM 743 N N . ARG A 1 93 ? -13.066 4.457 8.105 1.00 93.75 93 ARG A N 1
ATOM 744 C CA . ARG A 1 93 ? -14.302 3.995 8.766 1.00 93.75 93 ARG A CA 1
ATOM 745 C C . ARG A 1 93 ? -14.017 3.174 10.017 1.00 93.75 93 ARG A C 1
ATOM 747 O O . ARG A 1 93 ? -14.744 3.288 11.001 1.00 93.75 93 ARG A O 1
ATOM 754 N N . THR A 1 94 ? -12.986 2.339 9.966 1.00 90.56 94 THR A N 1
ATOM 755 C CA . THR A 1 94 ? -12.563 1.517 11.098 1.00 90.56 94 THR A CA 1
ATOM 756 C C . THR A 1 94 ? -12.048 2.372 12.252 1.00 90.56 94 THR A C 1
ATOM 758 O O . THR A 1 94 ? -12.471 2.162 13.386 1.00 90.56 94 THR A O 1
ATOM 761 N N . ILE A 1 95 ? -11.191 3.355 11.969 1.00 89.56 95 ILE A N 1
ATOM 762 C CA . ILE A 1 95 ? -10.648 4.276 12.979 1.00 89.56 95 ILE A CA 1
ATOM 763 C C . ILE A 1 95 ? -11.777 5.089 13.623 1.00 89.56 95 ILE A C 1
ATOM 765 O O . ILE A 1 95 ? -11.850 5.181 14.845 1.00 89.56 95 ILE A O 1
ATOM 769 N N . GLU A 1 96 ? -12.695 5.627 12.817 1.00 92.19 96 GLU A N 1
ATOM 770 C CA . GLU A 1 96 ? -13.844 6.392 13.315 1.00 92.19 96 GLU A CA 1
ATOM 771 C C . GLU A 1 96 ? -14.741 5.545 14.226 1.00 92.19 96 GLU A C 1
ATOM 773 O O . GLU A 1 96 ? -15.184 6.004 15.278 1.00 92.19 96 GLU A O 1
ATOM 778 N N . ARG A 1 97 ? -14.988 4.285 13.848 1.00 90.56 97 ARG A N 1
ATOM 779 C CA . ARG A 1 97 ? -15.756 3.351 14.673 1.00 90.56 97 ARG A CA 1
ATOM 780 C C . ARG A 1 97 ? -15.064 3.080 16.010 1.00 90.56 97 ARG A C 1
ATOM 782 O O . ARG A 1 97 ? -15.717 3.151 17.043 1.00 90.56 97 ARG A O 1
ATOM 789 N N . GLN A 1 98 ? -13.762 2.809 15.989 1.00 89.00 98 GLN A N 1
ATOM 790 C CA . GLN A 1 98 ? -12.984 2.559 17.204 1.00 89.00 98 GLN A CA 1
ATOM 791 C C . GLN A 1 98 ? -12.965 3.777 18.131 1.00 89.00 98 GLN A C 1
ATOM 793 O O . GLN A 1 98 ? -13.040 3.615 19.344 1.00 89.00 98 GLN A O 1
ATOM 798 N N . ARG A 1 99 ? -12.903 4.993 17.574 1.00 90.69 99 ARG A N 1
ATOM 799 C CA . ARG A 1 99 ? -12.921 6.220 18.375 1.00 90.69 99 ARG A CA 1
ATOM 800 C C . ARG A 1 99 ? -14.249 6.400 19.109 1.00 90.69 99 ARG A C 1
ATOM 802 O O . ARG A 1 99 ? -14.241 6.678 20.300 1.00 90.69 99 ARG A O 1
ATOM 809 N N . LYS A 1 100 ? -15.376 6.149 18.433 1.00 92.31 100 LYS A N 1
ATOM 810 C CA . LYS A 1 100 ? -16.710 6.177 19.061 1.00 92.31 100 LYS A CA 1
ATOM 811 C C . LYS A 1 100 ? -16.857 5.134 20.165 1.00 92.31 100 LYS A C 1
ATOM 813 O O . LYS A 1 100 ? -17.322 5.459 21.247 1.00 92.31 100 LYS A O 1
ATOM 818 N N . GLU A 1 101 ? -16.403 3.906 19.919 1.00 91.31 101 GLU A N 1
ATOM 819 C CA . GLU A 1 101 ? -16.449 2.823 20.914 1.00 91.31 101 GLU A CA 1
ATOM 820 C C . GLU A 1 101 ? -15.596 3.125 22.165 1.00 91.31 101 GLU A C 1
ATOM 822 O O . 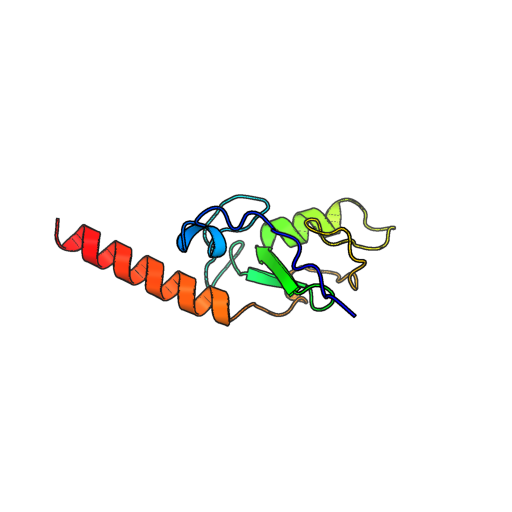GLU A 1 101 ? -15.895 2.602 23.237 1.00 91.31 101 GLU A O 1
ATOM 827 N N . GLN A 1 102 ? -14.550 3.954 22.043 1.00 86.31 102 GLN A N 1
ATOM 828 C CA . GLN A 1 102 ? -13.731 4.428 23.169 1.00 86.31 102 GLN A CA 1
ATOM 829 C C . GLN A 1 102 ? -14.352 5.618 23.911 1.00 86.31 102 GLN A C 1
ATOM 831 O O . GLN A 1 102 ? -14.137 5.750 25.107 1.00 86.31 102 GLN A O 1
ATOM 836 N N . GLU A 1 103 ? -15.091 6.487 23.218 1.00 88.44 103 GLU A N 1
ATOM 837 C CA . GLU A 1 103 ? -15.796 7.630 23.821 1.00 88.44 103 GLU A CA 1
ATOM 838 C C .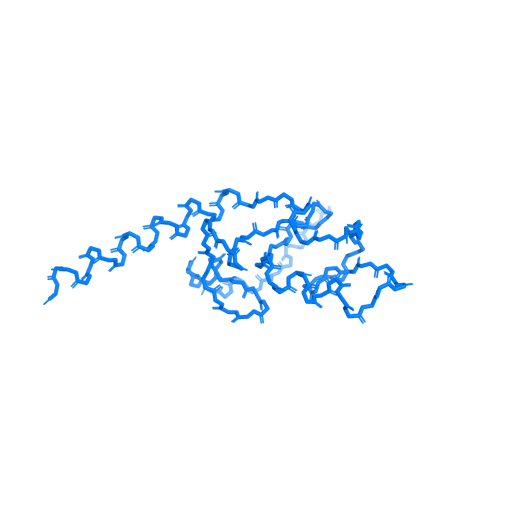 GLU A 1 103 ? -17.040 7.189 24.627 1.00 88.44 103 GLU A C 1
ATOM 840 O O . GLU A 1 103 ? -17.489 7.912 25.514 1.00 88.44 103 GLU A O 1
ATOM 845 N N . GLU A 1 104 ? -17.593 6.010 24.325 1.00 82.75 104 GLU A N 1
ATOM 846 C CA . GLU A 1 104 ? -18.756 5.412 25.004 1.00 82.75 104 GLU A CA 1
ATOM 847 C C . GLU A 1 104 ? -18.396 4.533 26.228 1.00 82.75 104 GLU A C 1
ATOM 849 O O . GLU A 1 104 ? -19.306 4.029 26.894 1.00 82.75 104 GLU A O 1
ATOM 854 N N . GLN A 1 105 ? -17.103 4.341 26.526 1.00 64.62 105 GLN A N 1
ATOM 855 C CA . GLN A 1 105 ? -16.581 3.577 27.679 1.00 64.62 105 GLN A CA 1
ATOM 856 C C . GLN A 1 105 ? -16.087 4.493 28.800 1.00 64.62 105 GLN A C 1
ATOM 858 O O . GLN A 1 105 ? -16.302 4.117 29.976 1.00 64.62 105 GLN A O 1
#